Protein AF-A0AB74AVP6-F1 (afdb_monomer)

Solvent-accessible surface area (backbone atoms only — not comparable to full-atom values): 4257 Å² total; per-residue (Å²): 138,90,51,74,66,60,52,53,52,47,36,56,53,19,41,49,42,51,73,31,63,66,64,54,65,67,46,50,48,54,56,45,14,50,47,33,40,54,34,52,74,38,73,90,38,67,37,22,44,48,22,37,51,52,52,50,51,47,47,73,71,32,64,70,49,53,71,61,38,49,76,67,26,50,52,30,45,68,72,62

Organism: Pseudomonas savastanoi pv. glycinea (NCBI:txid318)

Structure (mmCIF, N/CA/C/O backbone):
data_AF-A0AB74AVP6-F1
#
_entry.id   AF-A0AB74AVP6-F1
#
loop_
_atom_site.group_PDB
_atom_sit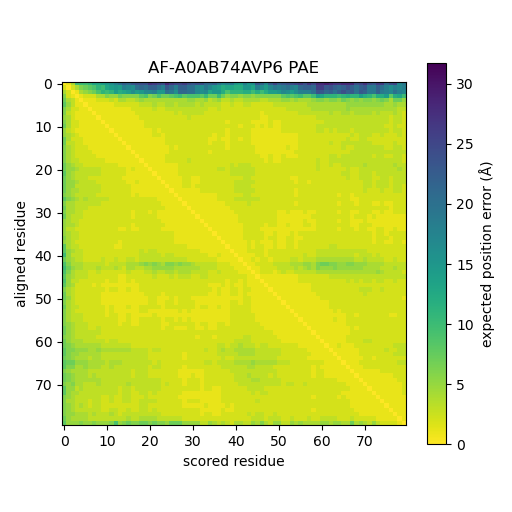e.id
_atom_site.type_symbol
_atom_site.label_atom_id
_atom_site.label_alt_id
_atom_site.label_comp_id
_atom_site.label_asym_id
_atom_site.label_entity_id
_atom_site.label_seq_id
_atom_site.pdbx_PDB_ins_code
_atom_site.Cartn_x
_atom_site.Cartn_y
_atom_site.Cartn_z
_atom_site.occupancy
_atom_site.B_iso_or_equiv
_atom_site.auth_seq_id
_atom_site.auth_comp_id
_atom_site.auth_asym_id
_atom_site.auth_atom_id
_atom_site.pdbx_PDB_model_num
ATOM 1 N N . PRO A 1 1 ? -13.033 12.790 0.556 1.00 52.88 1 PRO A N 1
ATOM 2 C CA . PRO A 1 1 ? -13.016 12.711 2.036 1.00 52.88 1 PRO A CA 1
ATOM 3 C C . PRO A 1 1 ? -14.203 13.503 2.600 1.00 52.88 1 PRO A C 1
ATOM 5 O O . PRO A 1 1 ? -14.423 14.623 2.149 1.00 52.88 1 PRO A O 1
ATOM 8 N N . GLY A 1 2 ? -14.999 12.903 3.491 1.00 65.00 2 GLY A N 1
ATOM 9 C CA . GLY A 1 2 ? -16.116 13.594 4.156 1.00 65.00 2 GLY A CA 1
ATOM 10 C C . GLY A 1 2 ? -17.518 13.013 3.935 1.00 65.00 2 GLY A C 1
ATOM 11 O O . GLY A 1 2 ? -18.475 13.574 4.455 1.00 65.00 2 GLY A O 1
ATOM 12 N N . THR A 1 3 ? -17.664 11.904 3.205 1.00 77.69 3 THR A N 1
ATOM 13 C CA . THR A 1 3 ? -18.911 11.122 3.190 1.00 77.69 3 THR A CA 1
ATOM 14 C C . THR A 1 3 ? -18.713 9.842 4.015 1.00 77.69 3 THR A C 1
ATOM 16 O O . THR A 1 3 ? -17.748 9.117 3.749 1.00 77.69 3 THR A O 1
ATOM 19 N N . PRO A 1 4 ? -19.596 9.540 4.989 1.00 84.62 4 PRO A N 1
ATOM 20 C CA . PRO A 1 4 ? -19.478 8.352 5.844 1.00 84.62 4 PRO A CA 1
ATOM 21 C C . PRO A 1 4 ? -19.354 7.046 5.049 1.00 84.62 4 PRO A C 1
ATOM 23 O O . PRO A 1 4 ? -18.574 6.169 5.406 1.00 84.62 4 PRO A O 1
ATOM 26 N N . ASP A 1 5 ? -20.049 6.954 3.913 1.00 91.62 5 ASP A N 1
ATOM 27 C CA . ASP A 1 5 ? -20.027 5.764 3.059 1.00 91.62 5 ASP A CA 1
ATOM 28 C C . ASP A 1 5 ? -18.653 5.514 2.421 1.00 91.62 5 ASP A C 1
ATOM 30 O O . ASP A 1 5 ? -18.230 4.367 2.277 1.00 91.62 5 ASP A O 1
ATOM 34 N N . CYS A 1 6 ? -17.924 6.574 2.048 1.00 90.75 6 CYS A N 1
ATOM 35 C CA . CYS A 1 6 ? -16.589 6.421 1.471 1.00 90.75 6 CYS A CA 1
ATOM 36 C C . CYS A 1 6 ? -15.570 5.963 2.515 1.00 90.75 6 CYS A C 1
ATOM 38 O O . CYS A 1 6 ? -14.687 5.177 2.184 1.00 90.75 6 CYS A O 1
ATOM 40 N N . GLU A 1 7 ? -15.686 6.442 3.752 1.00 92.31 7 GLU A N 1
ATOM 41 C CA . GLU A 1 7 ? -14.844 5.983 4.859 1.00 92.31 7 GLU A CA 1
ATOM 42 C C . GLU A 1 7 ? -15.160 4.536 5.238 1.00 92.31 7 GLU A C 1
ATOM 44 O O . GLU A 1 7 ? -14.243 3.729 5.357 1.00 92.31 7 GLU A O 1
ATOM 49 N N . ALA A 1 8 ? -16.442 4.168 5.322 1.00 94.25 8 ALA A N 1
ATOM 50 C CA . ALA A 1 8 ? -16.851 2.792 5.589 1.00 94.25 8 ALA A CA 1
ATOM 51 C C . ALA A 1 8 ? -16.341 1.822 4.509 1.00 94.25 8 ALA A C 1
ATOM 53 O O . ALA A 1 8 ? -15.806 0.757 4.823 1.00 94.25 8 ALA A O 1
ATOM 54 N N . ALA A 1 9 ? -16.445 2.202 3.231 1.00 95.00 9 ALA A N 1
ATOM 55 C CA . ALA A 1 9 ? -15.897 1.411 2.133 1.00 95.00 9 ALA A CA 1
ATOM 56 C C . ALA A 1 9 ? -14.362 1.309 2.202 1.00 95.00 9 ALA A C 1
ATOM 58 O O . ALA A 1 9 ? -13.812 0.227 1.983 1.00 95.00 9 ALA A O 1
ATOM 59 N N . ALA A 1 10 ? -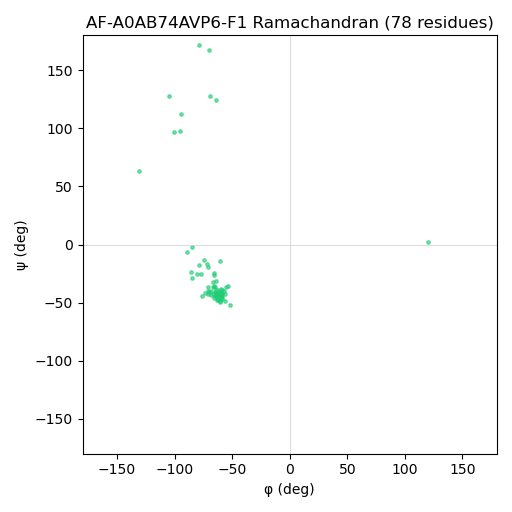13.671 2.408 2.525 1.00 94.75 10 ALA A N 1
ATOM 60 C CA . ALA A 1 10 ? -12.220 2.418 2.693 1.00 94.75 10 ALA A CA 1
ATOM 61 C C . ALA A 1 10 ? -11.779 1.515 3.856 1.00 94.75 10 ALA A C 1
ATOM 63 O O . ALA A 1 10 ? -10.920 0.663 3.645 1.00 94.75 10 ALA A O 1
ATOM 64 N N . SER A 1 11 ? -12.416 1.627 5.027 1.00 95.81 11 SER A N 1
ATOM 65 C CA . SER A 1 11 ? -12.185 0.764 6.196 1.00 95.81 11 SER A CA 1
ATOM 66 C C . SER A 1 11 ? -12.388 -0.710 5.846 1.00 95.81 11 SER A C 1
ATOM 68 O O . SER A 1 11 ? -11.496 -1.519 6.086 1.00 95.81 11 SER A O 1
ATOM 70 N N . ALA A 1 12 ? -13.492 -1.071 5.183 1.00 97.69 12 ALA A N 1
ATOM 71 C CA . ALA A 1 12 ? -13.765 -2.462 4.816 1.00 97.69 12 ALA A CA 1
ATOM 72 C C . ALA A 1 12 ? -12.705 -3.046 3.861 1.00 97.69 12 ALA A C 1
ATOM 74 O O . ALA A 1 12 ? -12.238 -4.175 4.043 1.00 97.69 12 ALA A O 1
ATOM 75 N N . LEU A 1 13 ? -12.296 -2.277 2.844 1.00 97.44 13 LEU A N 1
ATOM 76 C CA . LEU A 1 13 ? -11.244 -2.690 1.912 1.00 97.44 13 LEU A CA 1
ATOM 77 C C . LEU A 1 13 ? -9.871 -2.756 2.589 1.00 97.44 13 LEU A C 1
ATOM 79 O O . LEU A 1 13 ? -9.118 -3.697 2.335 1.00 97.44 13 LEU A O 1
ATOM 83 N N . ALA A 1 14 ? -9.557 -1.797 3.459 1.00 97.75 14 ALA A N 1
ATOM 84 C CA . ALA A 1 14 ? -8.313 -1.762 4.213 1.00 97.75 14 ALA A CA 1
ATOM 85 C C . ALA A 1 14 ? -8.218 -2.938 5.190 1.00 97.75 14 ALA A C 1
ATOM 87 O O . ALA A 1 14 ? -7.210 -3.638 5.201 1.00 97.75 14 ALA A O 1
ATOM 88 N N . SER A 1 15 ? -9.298 -3.243 5.910 1.00 98.00 15 SER A N 1
ATOM 89 C CA . SER A 1 15 ? -9.371 -4.384 6.822 1.00 98.00 15 SER A CA 1
ATOM 90 C C . SER A 1 15 ? -9.120 -5.698 6.082 1.00 98.00 15 SER A C 1
ATOM 92 O O . SER A 1 15 ? -8.296 -6.518 6.500 1.00 98.00 15 SER A O 1
ATOM 94 N N . ARG A 1 16 ? -9.741 -5.881 4.906 1.00 97.94 16 ARG A N 1
ATOM 95 C CA . ARG A 1 16 ? -9.452 -7.031 4.038 1.00 97.94 16 ARG A CA 1
ATOM 96 C C . ARG A 1 16 ? -7.984 -7.057 3.619 1.00 97.94 16 ARG A C 1
ATOM 98 O O . ARG A 1 16 ? -7.362 -8.110 3.689 1.00 97.94 16 ARG A O 1
ATOM 105 N N . LEU A 1 17 ? -7.424 -5.925 3.199 1.00 97.81 17 LEU A N 1
ATOM 106 C CA . LEU A 1 17 ? -6.032 -5.848 2.765 1.00 97.81 17 LEU A CA 1
ATOM 107 C C . LEU A 1 17 ? -5.050 -6.157 3.908 1.00 97.81 17 LEU A C 1
ATOM 109 O O . LEU A 1 17 ? -4.092 -6.894 3.703 1.00 97.81 17 LEU A O 1
ATOM 113 N N . ALA A 1 18 ? -5.288 -5.663 5.122 1.00 96.62 18 ALA A N 1
ATOM 114 C CA . ALA A 1 18 ? -4.450 -5.952 6.284 1.00 96.62 18 ALA A CA 1
ATOM 115 C C . ALA A 1 18 ? -4.406 -7.464 6.590 1.00 96.62 18 ALA A C 1
ATOM 117 O O . ALA A 1 18 ? -3.329 -8.035 6.797 1.00 96.62 18 ALA A O 1
ATOM 118 N N . ASN A 1 19 ? -5.568 -8.122 6.529 1.00 97.00 19 ASN A N 1
ATOM 119 C CA . ASN A 1 19 ? -5.735 -9.528 6.897 1.00 97.00 19 ASN A CA 1
ATOM 120 C C . ASN A 1 19 ? -5.418 -10.524 5.763 1.00 97.00 19 ASN A C 1
ATOM 122 O O . ASN A 1 19 ? -5.051 -11.665 6.036 1.00 97.00 19 ASN A O 1
ATOM 126 N N . ASP A 1 20 ? -5.498 -10.112 4.497 1.00 97.75 20 ASP A N 1
ATOM 127 C CA . ASP A 1 20 ? -5.248 -10.966 3.332 1.00 97.75 20 ASP A CA 1
ATOM 128 C C . ASP A 1 20 ?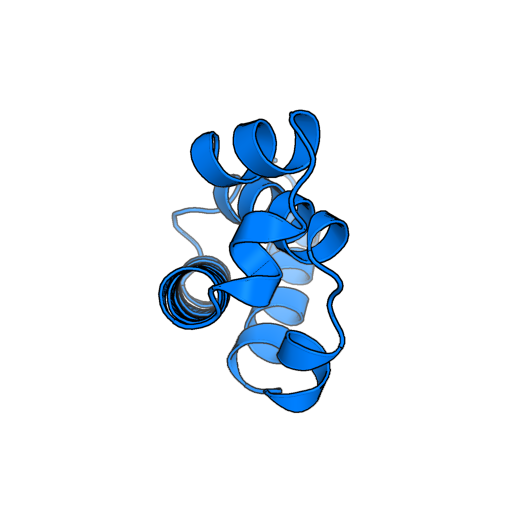 -3.834 -10.728 2.770 1.00 97.75 20 ASP A C 1
ATOM 130 O O . ASP A 1 20 ? -3.563 -9.786 2.016 1.00 97.75 20 ASP A O 1
ATOM 134 N N . ARG A 1 21 ? -2.886 -11.585 3.175 1.00 95.12 21 ARG A N 1
ATOM 135 C CA . ARG A 1 21 ? -1.486 -11.500 2.723 1.00 95.12 21 ARG A CA 1
ATOM 136 C C . ARG A 1 21 ? -1.348 -11.757 1.224 1.00 95.12 21 ARG A C 1
ATOM 138 O O . ARG A 1 21 ? -0.507 -11.127 0.586 1.00 95.12 21 ARG A O 1
A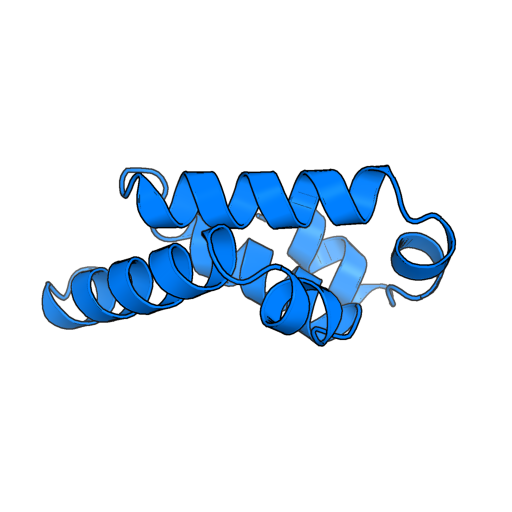TOM 145 N N . ASP A 1 22 ? -2.142 -12.665 0.670 1.00 97.56 22 ASP A N 1
ATOM 146 C CA . ASP A 1 22 ? -2.043 -13.030 -0.742 1.00 97.56 22 ASP A CA 1
ATOM 147 C C . ASP A 1 22 ? -2.555 -11.889 -1.621 1.00 97.56 22 ASP A C 1
ATOM 149 O O . ASP A 1 22 ? -1.888 -11.519 -2.588 1.00 97.56 22 ASP A O 1
ATOM 153 N N . LEU A 1 23 ? -3.646 -11.228 -1.216 1.00 97.25 23 LEU A N 1
ATOM 154 C CA . LEU A 1 23 ? -4.106 -9.990 -1.845 1.00 97.25 23 LEU A CA 1
ATOM 155 C C . LEU A 1 23 ? -3.043 -8.887 -1.780 1.00 97.25 23 LEU A C 1
ATOM 157 O O . LEU A 1 23 ? -2.756 -8.258 -2.800 1.00 97.25 23 LEU A O 1
ATOM 161 N N . ARG A 1 24 ? -2.417 -8.664 -0.614 1.00 96.31 24 ARG A N 1
ATOM 162 C CA . ARG A 1 24 ? -1.320 -7.682 -0.484 1.00 96.31 24 ARG A CA 1
ATOM 163 C C . ARG A 1 24 ? -0.149 -7.986 -1.401 1.00 96.31 24 ARG A C 1
ATOM 165 O O . ARG A 1 24 ? 0.443 -7.056 -1.948 1.00 96.31 24 ARG A O 1
ATOM 172 N N . ASN A 1 25 ? 0.199 -9.258 -1.553 1.00 95.56 25 ASN A N 1
ATOM 173 C CA . ASN A 1 25 ? 1.321 -9.692 -2.380 1.00 95.56 25 ASN A CA 1
ATOM 174 C C . ASN A 1 25 ? 0.992 -9.658 -3.877 1.00 95.56 25 ASN A C 1
ATOM 176 O O . ASN A 1 25 ? 1.897 -9.474 -4.689 1.00 95.56 25 ASN A O 1
ATOM 180 N N . ALA A 1 26 ? -0.288 -9.773 -4.237 1.00 97.25 26 ALA A N 1
ATOM 181 C CA . ALA A 1 26 ? -0.769 -9.633 -5.607 1.00 97.25 26 ALA A CA 1
ATOM 182 C C . ALA A 1 26 ? -0.715 -8.183 -6.122 1.00 97.25 26 ALA A C 1
ATOM 184 O O . ALA A 1 26 ? -0.710 -7.969 -7.336 1.00 97.25 26 ALA A O 1
ATOM 185 N N . LEU A 1 27 ? -0.643 -7.182 -5.233 1.00 97.56 27 LEU A N 1
ATOM 186 C CA . LEU A 1 27 ? -0.426 -5.796 -5.646 1.00 97.56 27 LEU A CA 1
ATOM 187 C C . LEU A 1 27 ? 0.947 -5.650 -6.307 1.00 97.56 27 LEU A C 1
ATOM 189 O O . LEU A 1 27 ? 1.989 -5.943 -5.706 1.00 97.56 27 LEU A O 1
ATOM 193 N N . ASN A 1 28 ? 0.933 -5.138 -7.537 1.00 96.69 28 ASN A N 1
ATOM 194 C CA . ASN A 1 28 ? 2.139 -4.680 -8.214 1.00 96.69 28 ASN A CA 1
ATOM 195 C C . ASN A 1 28 ? 2.671 -3.386 -7.542 1.00 96.69 28 ASN A C 1
ATOM 197 O O . ASN A 1 28 ? 1.959 -2.782 -6.731 1.00 96.69 28 ASN A O 1
ATOM 201 N N . PRO A 1 29 ? 3.907 -2.944 -7.844 1.00 97.38 29 PRO A N 1
ATOM 202 C CA . PRO A 1 29 ? 4.515 -1.809 -7.146 1.00 97.38 29 PRO A CA 1
ATOM 203 C C . PRO A 1 29 ? 3.681 -0.515 -7.234 1.00 97.38 29 PRO A C 1
ATOM 205 O O . PRO A 1 29 ? 3.520 0.195 -6.243 1.00 97.38 29 PRO A O 1
ATOM 208 N N . GLN A 1 30 ? 3.091 -0.227 -8.392 1.00 97.00 30 GLN A N 1
ATOM 209 C CA . GLN A 1 30 ? 2.341 0.999 -8.662 1.00 97.00 30 GLN A CA 1
ATOM 210 C C . GLN A 1 30 ? 0.991 0.994 -7.954 1.00 97.00 30 GLN A C 1
ATOM 212 O O . GLN A 1 30 ? 0.601 2.006 -7.373 1.00 97.00 30 GLN A O 1
ATOM 217 N N . GLU A 1 31 ? 0.296 -0.142 -7.957 1.00 97.69 31 GLU A N 1
ATOM 218 C CA . GLU A 1 31 ? -0.950 -0.300 -7.211 1.00 97.69 31 GLU A CA 1
ATOM 219 C C . GLU A 1 31 ? -0.700 -0.245 -5.704 1.00 97.69 31 GLU A C 1
ATOM 221 O O . GLU A 1 31 ? -1.468 0.394 -4.988 1.00 97.69 31 GLU A O 1
ATOM 226 N N . LEU A 1 32 ? 0.414 -0.797 -5.215 1.00 97.62 32 LEU A N 1
ATOM 227 C CA . LEU A 1 32 ? 0.816 -0.654 -3.816 1.00 97.62 32 LEU A CA 1
ATOM 228 C C . LEU A 1 32 ? 1.040 0.815 -3.435 1.00 97.62 32 LEU A C 1
ATOM 230 O O . LEU A 1 32 ? 0.482 1.273 -2.439 1.00 97.62 32 LEU A O 1
ATOM 234 N N . ALA A 1 33 ? 1.800 1.572 -4.232 1.00 97.88 33 ALA A N 1
ATOM 235 C CA . ALA A 1 33 ? 2.069 2.983 -3.955 1.00 97.88 33 ALA A CA 1
ATOM 236 C C . ALA A 1 33 ? 0.804 3.855 -4.023 1.00 97.88 33 ALA A C 1
ATOM 238 O O . ALA A 1 33 ? 0.598 4.726 -3.178 1.00 97.88 33 ALA A O 1
ATOM 239 N N . LYS A 1 34 ? -0.079 3.609 -4.999 1.00 97.69 34 LYS A N 1
ATOM 240 C CA . LYS A 1 34 ? -1.386 4.283 -5.075 1.00 97.69 34 LYS A CA 1
ATOM 241 C C . LYS A 1 34 ? -2.273 3.932 -3.886 1.00 97.69 34 LYS A C 1
ATOM 243 O O . LYS A 1 34 ? -2.965 4.809 -3.384 1.00 97.69 34 LYS A O 1
ATOM 248 N N . THR A 1 35 ? -2.250 2.675 -3.445 1.00 97.56 35 THR A N 1
ATOM 249 C CA . THR A 1 35 ? -3.034 2.221 -2.292 1.00 97.56 35 THR A CA 1
ATOM 250 C C . THR A 1 35 ? -2.548 2.900 -1.019 1.00 97.56 35 THR A C 1
ATOM 252 O O . THR A 1 35 ? -3.371 3.454 -0.303 1.00 97.56 35 THR A O 1
ATOM 255 N N . LEU A 1 36 ? -1.231 2.967 -0.785 1.00 96.69 36 LEU A N 1
ATOM 256 C CA . LEU A 1 36 ? -0.650 3.746 0.317 1.0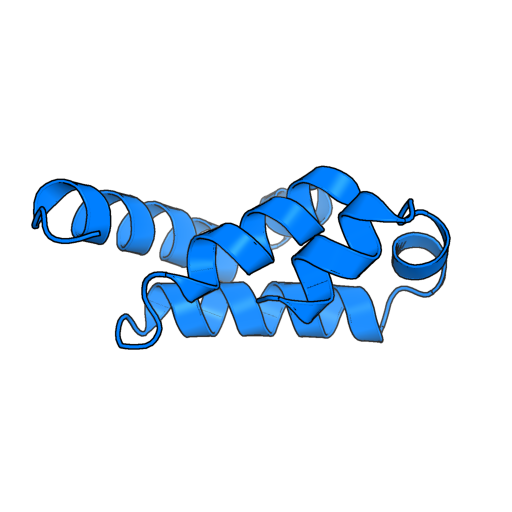0 96.69 36 LEU A CA 1
ATOM 257 C C . LEU A 1 36 ? -1.156 5.199 0.307 1.00 96.69 36 LEU A C 1
ATOM 259 O O . LEU A 1 36 ? -1.738 5.656 1.286 1.00 96.69 36 LEU A O 1
ATOM 263 N N . ASN A 1 37 ? -1.042 5.884 -0.833 1.00 96.50 37 ASN A N 1
ATOM 264 C CA . ASN A 1 37 ? -1.502 7.269 -0.984 1.00 96.50 37 ASN A CA 1
ATOM 265 C C . ASN A 1 37 ? -3.031 7.439 -0.863 1.00 96.50 37 ASN A C 1
ATOM 267 O O . ASN A 1 37 ? -3.540 8.524 -0.590 1.00 96.50 37 ASN A O 1
ATOM 271 N N . ALA A 1 38 ? -3.808 6.391 -1.136 1.00 95.88 38 ALA A N 1
ATOM 272 C CA . ALA A 1 38 ? -5.249 6.418 -0.929 1.00 95.88 38 ALA A CA 1
ATOM 273 C C . ALA A 1 38 ? -5.588 6.282 0.559 1.00 95.88 38 ALA A C 1
ATOM 275 O O . ALA A 1 38 ? -6.424 7.038 1.051 1.00 95.88 38 ALA A O 1
ATOM 276 N N . LEU A 1 39 ? -4.928 5.357 1.263 1.00 95.44 39 LEU A N 1
ATOM 277 C CA . LEU A 1 39 ? -5.140 5.094 2.688 1.00 95.44 39 LEU A CA 1
ATOM 278 C C . LEU A 1 39 ? -4.758 6.294 3.565 1.00 95.44 39 LEU A C 1
ATOM 280 O O . LEU A 1 39 ? -5.435 6.542 4.559 1.00 95.44 39 LEU A O 1
ATOM 284 N N . SER A 1 40 ? -3.770 7.098 3.156 1.00 93.12 40 SER A N 1
ATOM 285 C CA . SER A 1 40 ? -3.363 8.317 3.876 1.00 93.12 40 SER A CA 1
ATOM 286 C C . SER A 1 40 ? -4.463 9.379 4.006 1.00 93.12 40 SER A C 1
ATOM 288 O O . SER A 1 40 ? -4.363 10.294 4.821 1.00 93.12 40 SER A O 1
ATOM 290 N N . LYS A 1 41 ? -5.560 9.255 3.246 1.00 93.12 41 LYS A N 1
ATOM 291 C CA . LYS A 1 41 ? -6.734 10.137 3.353 1.00 93.12 41 LYS A CA 1
ATOM 292 C C . LYS A 1 41 ? -7.595 9.870 4.588 1.00 93.12 41 LYS A C 1
ATOM 294 O O . LYS A 1 41 ? -8.463 10.691 4.878 1.00 93.12 41 LYS A O 1
ATOM 299 N N . TRP A 1 42 ? -7.385 8.746 5.272 1.00 94.50 42 TRP A N 1
ATOM 300 C CA . TRP A 1 42 ? -8.137 8.328 6.457 1.00 94.50 42 TRP A CA 1
ATOM 301 C C . TRP A 1 42 ? -7.185 7.914 7.590 1.00 94.50 42 TRP A C 1
ATOM 303 O O . TRP A 1 42 ? -7.170 6.748 7.988 1.00 94.50 42 TRP A O 1
ATOM 313 N N . PRO A 1 43 ? -6.365 8.851 8.105 1.00 85.62 43 PRO A N 1
ATOM 314 C CA . PRO A 1 43 ? -5.366 8.543 9.129 1.00 85.62 43 PRO A CA 1
ATOM 315 C C . PRO A 1 43 ? -5.997 8.120 10.464 1.00 85.62 43 PRO A C 1
ATOM 317 O O . PRO A 1 43 ? -5.392 7.358 11.211 1.00 85.62 43 PRO A O 1
ATOM 320 N N . ASP A 1 44 ? -7.221 8.577 10.739 1.00 90.75 44 ASP A N 1
ATOM 321 C CA . ASP A 1 44 ? -7.955 8.281 11.973 1.00 90.75 44 ASP A CA 1
ATOM 322 C C . ASP A 1 44 ? -8.726 6.949 11.917 1.00 90.75 44 ASP A C 1
ATOM 324 O O . ASP A 1 44 ? -9.343 6.549 12.904 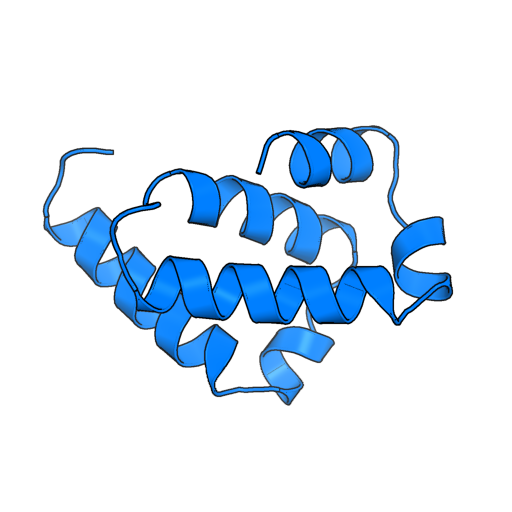1.00 90.75 44 ASP A O 1
ATOM 328 N N . THR A 1 45 ? -8.700 6.243 10.781 1.00 94.81 45 THR A N 1
ATOM 329 C CA . THR A 1 45 ? -9.355 4.941 10.614 1.00 94.81 45 THR A CA 1
ATOM 330 C C . THR A 1 45 ? -8.347 3.815 10.890 1.00 94.81 45 THR A C 1
ATOM 332 O O . THR A 1 45 ? -7.434 3.617 10.081 1.00 94.81 45 THR A O 1
ATOM 335 N N . PRO A 1 46 ? -8.502 3.026 11.974 1.00 95.62 46 PRO A N 1
ATOM 336 C CA . PRO A 1 46 ? -7.515 2.013 12.364 1.00 95.62 46 PRO A CA 1
ATOM 337 C C . PRO A 1 46 ? -7.206 0.987 11.267 1.00 95.62 46 PRO A C 1
ATOM 339 O O . PRO A 1 46 ? -6.039 0.719 10.999 1.00 95.62 46 PRO A O 1
ATOM 342 N N . ASP A 1 47 ? -8.227 0.492 10.557 1.00 97.19 47 ASP A N 1
ATOM 343 C CA . ASP A 1 47 ? -8.026 -0.459 9.454 1.00 97.19 47 ASP A CA 1
ATOM 344 C C . ASP A 1 47 ? -7.146 0.122 8.334 1.00 97.19 47 ASP A C 1
ATOM 346 O O . ASP A 1 47 ? -6.320 -0.585 7.753 1.00 97.19 47 ASP A O 1
ATOM 350 N N . CYS A 1 48 ? -7.309 1.415 8.026 1.00 96.69 48 CYS A N 1
ATOM 351 C CA . CYS A 1 48 ? -6.508 2.107 7.016 1.00 96.69 48 CYS A CA 1
ATOM 352 C C . CYS A 1 48 ? -5.046 2.218 7.453 1.00 96.69 48 CYS A C 1
ATOM 354 O O . CYS A 1 48 ? -4.150 1.955 6.647 1.00 96.69 48 CYS A O 1
ATOM 356 N N . ALA A 1 49 ? -4.805 2.545 8.726 1.00 95.25 49 ALA A N 1
ATOM 357 C CA . ALA A 1 49 ? -3.465 2.596 9.301 1.00 95.25 49 ALA A CA 1
ATOM 358 C C . ALA A 1 49 ? -2.792 1.212 9.307 1.00 95.25 49 ALA A C 1
ATOM 360 O O . ALA A 1 49 ? -1.637 1.084 8.898 1.00 95.25 49 ALA A O 1
ATOM 361 N N . ASP A 1 50 ? -3.516 0.159 9.690 1.00 96.94 50 ASP A N 1
ATOM 362 C CA . ASP A 1 50 ? -3.001 -1.213 9.711 1.00 96.94 50 ASP A CA 1
ATOM 363 C C . ASP A 1 50 ? -2.647 -1.711 8.305 1.00 96.94 50 ASP A C 1
ATOM 365 O O . ASP A 1 50 ? -1.561 -2.259 8.078 1.00 96.94 50 ASP A O 1
ATOM 369 N N . ALA A 1 51 ? -3.522 -1.462 7.327 1.00 97.69 51 ALA A N 1
ATOM 370 C CA . ALA A 1 51 ? -3.256 -1.781 5.930 1.00 97.69 51 ALA A CA 1
ATOM 371 C C . ALA A 1 51 ? -2.045 -1.006 5.388 1.00 97.69 51 ALA A C 1
ATOM 373 O O . ALA A 1 51 ? -1.181 -1.596 4.732 1.00 97.69 51 ALA A O 1
ATOM 374 N N . ALA A 1 52 ? -1.937 0.292 5.691 1.00 97.19 52 ALA A N 1
ATOM 375 C CA . ALA A 1 52 ? -0.805 1.113 5.273 1.00 97.19 52 ALA A CA 1
ATOM 376 C C . ALA A 1 52 ? 0.510 0.608 5.887 1.00 97.19 52 ALA A C 1
ATOM 378 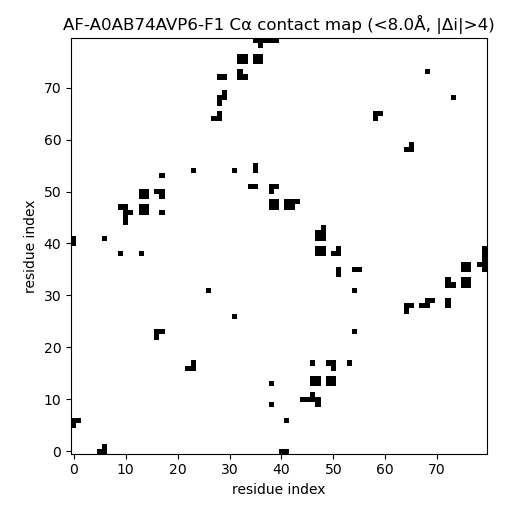O O . ALA A 1 52 ? 1.484 0.402 5.161 1.00 97.19 52 ALA A O 1
ATOM 379 N N . ASN A 1 53 ? 0.523 0.294 7.186 1.00 96.25 53 ASN A N 1
ATOM 380 C CA . ASN A 1 53 ? 1.680 -0.282 7.876 1.00 96.25 53 ASN A CA 1
ATOM 381 C C . ASN A 1 53 ? 2.106 -1.623 7.269 1.00 96.25 53 ASN A C 1
ATOM 383 O O . ASN A 1 53 ? 3.299 -1.884 7.079 1.00 96.25 53 ASN A O 1
ATOM 387 N N . ALA A 1 54 ? 1.140 -2.469 6.917 1.00 97.12 54 ALA A N 1
ATOM 388 C CA . ALA A 1 54 ? 1.390 -3.752 6.280 1.00 97.12 54 ALA A CA 1
ATOM 389 C C . ALA A 1 54 ? 2.034 -3.598 4.887 1.00 97.12 54 ALA A C 1
ATOM 391 O O . ALA A 1 54 ? 2.971 -4.332 4.555 1.00 97.12 54 ALA A O 1
ATOM 392 N N . LEU A 1 55 ? 1.568 -2.638 4.081 1.00 97.50 55 LEU A N 1
ATOM 393 C CA . LEU A 1 55 ? 2.149 -2.326 2.770 1.00 97.50 55 LEU A CA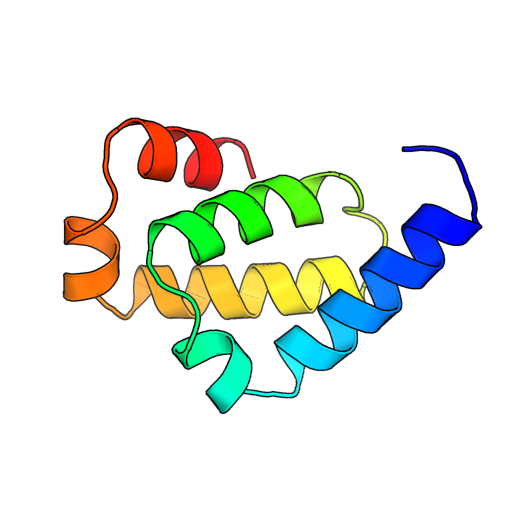 1
ATOM 394 C C . LEU A 1 55 ? 3.526 -1.658 2.888 1.00 97.50 55 LEU A C 1
ATOM 396 O O . LEU A 1 55 ? 4.448 -2.039 2.167 1.00 97.50 55 LEU A O 1
ATOM 400 N N . ALA A 1 56 ? 3.695 -0.713 3.815 1.00 96.88 56 ALA A N 1
ATOM 401 C CA . ALA A 1 56 ? 4.967 -0.043 4.073 1.00 96.88 56 ALA A CA 1
ATOM 402 C C . ALA A 1 56 ? 6.036 -1.042 4.542 1.00 96.88 56 ALA A C 1
ATOM 404 O O . ALA A 1 56 ? 7.162 -1.036 4.043 1.00 96.88 56 ALA A O 1
ATOM 405 N N . SER A 1 57 ? 5.661 -1.972 5.425 1.00 97.06 57 SER A N 1
ATOM 406 C CA . SER A 1 57 ? 6.531 -3.066 5.870 1.00 97.06 57 SER A CA 1
ATOM 407 C C . SER A 1 57 ? 6.958 -3.954 4.703 1.00 97.06 57 SER A C 1
ATOM 409 O O . SER A 1 57 ? 8.134 -4.305 4.591 1.00 97.06 57 SER A O 1
ATOM 411 N N . ARG A 1 58 ? 6.033 -4.296 3.798 1.00 96.38 58 ARG A N 1
ATOM 412 C CA . ARG A 1 58 ? 6.357 -5.055 2.583 1.00 96.38 58 ARG A CA 1
ATOM 413 C C . ARG A 1 58 ? 7.353 -4.290 1.710 1.00 96.38 58 ARG A C 1
ATOM 415 O O . ARG A 1 58 ? 8.388 -4.839 1.338 1.00 96.38 58 ARG A O 1
ATOM 422 N N . LEU A 1 59 ? 7.077 -3.014 1.442 1.00 96.69 59 LEU A N 1
ATOM 423 C CA . LEU A 1 59 ? 7.941 -2.155 0.637 1.00 96.69 59 LEU A CA 1
ATOM 424 C C . LEU A 1 59 ? 9.348 -2.035 1.242 1.00 96.69 59 LEU A C 1
ATOM 426 O O . LEU A 1 59 ? 10.338 -2.164 0.528 1.00 96.69 59 LEU A O 1
ATOM 430 N N . ALA A 1 60 ? 9.471 -1.871 2.559 1.00 96.94 60 ALA A N 1
ATOM 431 C CA . ALA A 1 60 ? 10.766 -1.808 3.234 1.00 96.94 60 ALA A CA 1
ATOM 432 C C . ALA A 1 60 ? 11.586 -3.104 3.066 1.00 96.94 60 ALA A C 1
ATOM 434 O O . ALA A 1 60 ? 12.795 -3.048 2.809 1.00 96.94 60 ALA A O 1
ATOM 435 N N . ASN A 1 61 ? 10.934 -4.267 3.156 1.00 97.12 61 ASN A N 1
ATOM 436 C CA . ASN A 1 61 ? 11.596 -5.573 3.126 1.00 97.12 61 ASN A CA 1
ATOM 437 C C . ASN A 1 61 ? 11.864 -6.104 1.703 1.00 97.12 61 ASN A C 1
ATOM 439 O O . ASN A 1 61 ? 12.857 -6.797 1.484 1.00 97.12 61 ASN A O 1
ATOM 443 N N . GLU A 1 62 ? 11.055 -5.743 0.706 1.00 97.38 62 GLU A N 1
ATOM 444 C CA . GLU A 1 62 ? 11.206 -6.220 -0.675 1.00 97.38 62 GLU A CA 1
ATOM 445 C C . GLU A 1 62 ? 12.007 -5.226 -1.535 1.00 97.38 62 GLU A C 1
ATOM 447 O O . GLU A 1 62 ? 11.488 -4.245 -2.070 1.00 97.38 62 GLU A O 1
ATOM 452 N N . ARG A 1 63 ? 13.313 -5.474 -1.711 1.00 96.81 63 ARG A N 1
ATOM 453 C CA . ARG A 1 63 ? 14.179 -4.611 -2.546 1.00 96.81 63 ARG A CA 1
ATOM 454 C C . ARG A 1 63 ? 13.744 -4.579 -4.017 1.00 96.81 63 ARG A C 1
ATOM 456 O O . ARG A 1 63 ? 13.799 -3.522 -4.635 1.00 96.81 63 ARG A O 1
ATOM 463 N N . SER A 1 64 ? 13.319 -5.715 -4.571 1.00 96.69 64 SER A N 1
ATOM 464 C CA . SER A 1 64 ? 12.815 -5.802 -5.950 1.00 96.69 64 SER A CA 1
ATOM 465 C C . SER A 1 64 ? 11.592 -4.913 -6.161 1.00 96.69 64 SER A C 1
ATOM 467 O O . SER A 1 64 ? 11.526 -4.197 -7.153 1.00 96.69 64 SER A O 1
ATOM 469 N N . LEU A 1 65 ? 10.673 -4.907 -5.194 1.00 96.50 65 LEU A N 1
ATOM 470 C CA . LEU A 1 65 ? 9.475 -4.075 -5.196 1.00 96.50 65 LEU A CA 1
ATOM 471 C C . LEU A 1 65 ? 9.827 -2.582 -5.180 1.00 96.50 65 LEU A C 1
ATOM 473 O O . LEU A 1 65 ? 9.325 -1.832 -6.011 1.00 96.50 65 LEU A O 1
ATOM 477 N N . ARG A 1 66 ? 10.748 -2.160 -4.300 1.00 96.19 66 ARG A N 1
ATOM 478 C CA . ARG A 1 66 ? 11.237 -0.768 -4.256 1.00 96.19 66 ARG A CA 1
ATOM 479 C C . ARG A 1 66 ? 11.883 -0.326 -5.561 1.00 96.19 66 ARG A C 1
ATOM 481 O O . ARG A 1 66 ? 11.609 0.770 -6.030 1.00 96.19 66 ARG A O 1
ATOM 488 N N . ASN A 1 67 ? 12.717 -1.179 -6.147 1.00 97.00 67 ASN A N 1
ATOM 489 C CA . ASN A 1 67 ? 13.423 -0.866 -7.389 1.00 97.00 67 ASN A CA 1
ATOM 490 C C . ASN A 1 67 ? 12.504 -0.857 -8.620 1.00 97.00 67 ASN A C 1
ATOM 492 O O . ASN A 1 67 ? 12.895 -0.334 -9.658 1.00 97.00 67 ASN A O 1
ATOM 496 N N . ALA A 1 68 ? 11.314 -1.451 -8.517 1.00 97.81 68 ALA A N 1
ATOM 497 C CA . ALA A 1 68 ? 10.315 -1.467 -9.579 1.00 97.81 68 ALA A CA 1
ATOM 498 C C . ALA A 1 68 ? 9.357 -0.261 -9.529 1.00 97.81 68 ALA A C 1
ATOM 500 O O . ALA A 1 68 ? 8.549 -0.084 -10.443 1.00 97.81 68 ALA A O 1
ATOM 501 N N . LEU A 1 69 ? 9.430 0.578 -8.487 1.00 97.31 69 LEU A N 1
ATOM 502 C CA . LEU A 1 69 ? 8.699 1.840 -8.465 1.00 97.31 69 LEU A CA 1
ATOM 503 C C . LEU A 1 69 ? 9.293 2.805 -9.493 1.00 97.31 69 LEU A C 1
ATOM 505 O O . LEU A 1 69 ? 10.489 3.086 -9.507 1.00 97.31 69 LEU A O 1
ATOM 509 N N . ASP A 1 70 ? 8.419 3.337 -10.335 1.00 97.50 70 ASP A N 1
ATOM 510 C CA . ASP A 1 70 ? 8.717 4.454 -11.217 1.00 97.50 70 ASP A CA 1
ATOM 511 C C . ASP A 1 70 ? 8.671 5.776 -10.420 1.00 97.50 70 ASP A C 1
ATOM 513 O O . ASP A 1 70 ? 8.260 5.789 -9.253 1.00 97.50 70 ASP A O 1
ATOM 517 N N . PRO A 1 71 ? 9.077 6.917 -11.009 1.00 98.12 71 PRO A N 1
ATOM 518 C CA . PRO A 1 71 ? 9.096 8.190 -10.290 1.00 98.12 71 PRO A CA 1
ATOM 519 C C . PRO A 1 71 ? 7.744 8.570 -9.668 1.00 98.12 71 PRO A C 1
ATOM 521 O O . PRO A 1 71 ? 7.704 9.099 -8.558 1.00 98.12 71 PRO A O 1
ATOM 524 N N . GLN A 1 72 ? 6.633 8.261 -10.345 1.00 97.38 72 GLN A N 1
ATOM 525 C CA . GLN A 1 72 ? 5.297 8.517 -9.810 1.00 97.38 72 GLN A CA 1
ATOM 526 C C . GLN A 1 72 ? 4.962 7.590 -8.634 1.00 97.38 72 GLN A C 1
ATOM 528 O O . GLN A 1 72 ? 4.398 8.044 -7.640 1.00 97.38 72 GLN A O 1
ATOM 533 N N . GLY A 1 73 ? 5.322 6.308 -8.714 1.00 97.50 73 GLY A N 1
ATOM 534 C CA . GLY A 1 73 ? 5.184 5.355 -7.618 1.00 97.50 73 GLY A CA 1
ATOM 535 C C . GLY A 1 73 ? 5.966 5.783 -6.376 1.00 97.50 73 GLY A C 1
ATOM 536 O O . GLY A 1 73 ? 5.425 5.743 -5.274 1.00 97.50 73 GLY A O 1
ATOM 537 N N . VAL A 1 74 ? 7.196 6.275 -6.547 1.00 97.62 74 VAL A N 1
ATOM 538 C CA . VAL A 1 74 ? 7.986 6.833 -5.436 1.00 97.62 74 VAL A CA 1
ATOM 539 C C . VAL A 1 74 ? 7.294 8.056 -4.830 1.00 97.62 74 VAL A C 1
ATOM 541 O O . VAL A 1 74 ? 7.137 8.121 -3.614 1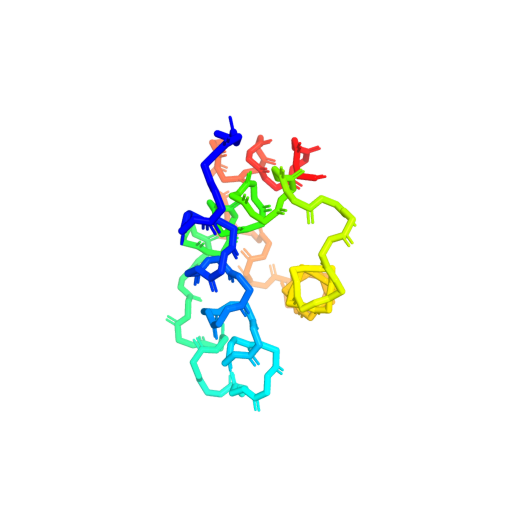.00 97.62 74 VAL A O 1
ATOM 544 N N . ALA A 1 75 ? 6.831 8.996 -5.659 1.00 98.06 75 ALA A N 1
ATOM 545 C CA . ALA A 1 75 ? 6.141 10.193 -5.179 1.00 98.06 75 ALA A CA 1
ATOM 546 C C . ALA A 1 75 ? 4.856 9.855 -4.405 1.00 98.06 75 ALA A C 1
ATOM 548 O O . ALA A 1 75 ? 4.628 10.399 -3.329 1.00 98.06 75 ALA A O 1
ATOM 549 N N . ASN A 1 76 ? 4.048 8.916 -4.907 1.00 97.38 76 ASN A N 1
ATOM 550 C CA . ASN A 1 76 ? 2.834 8.463 -4.226 1.00 97.38 76 ASN A CA 1
ATOM 551 C C . ASN A 1 76 ? 3.146 7.801 -2.879 1.00 97.38 76 ASN A C 1
ATOM 553 O O . ASN A 1 76 ? 2.463 8.080 -1.901 1.00 97.38 76 ASN A O 1
ATOM 557 N N . ALA A 1 77 ? 4.172 6.948 -2.820 1.00 95.88 77 ALA A N 1
ATOM 558 C CA . ALA A 1 77 ? 4.558 6.274 -1.583 1.00 95.88 77 ALA A CA 1
ATOM 559 C C . ALA A 1 77 ? 5.106 7.246 -0.522 1.00 95.88 77 ALA A C 1
ATOM 561 O O . ALA A 1 77 ? 4.912 7.003 0.660 1.00 95.88 77 ALA A O 1
ATOM 562 N N . LEU A 1 78 ? 5.775 8.329 -0.934 1.00 95.56 78 LEU A N 1
ATOM 563 C CA . LEU A 1 78 ? 6.276 9.371 -0.027 1.00 95.56 78 LEU A CA 1
ATOM 564 C C . LEU A 1 78 ? 5.206 10.384 0.398 1.00 95.56 78 LEU A C 1
ATOM 566 O O . LEU A 1 78 ? 5.369 11.031 1.426 1.00 95.56 78 LEU A O 1
ATOM 570 N N . ASN A 1 79 ? 4.160 10.566 -0.410 1.00 94.50 79 ASN A N 1
ATOM 571 C CA . ASN A 1 79 ? 3.031 11.435 -0.076 1.00 94.50 79 ASN A CA 1
ATOM 572 C C . ASN A 1 79 ? 2.045 10.778 0.905 1.00 94.50 79 ASN A C 1
ATOM 574 O O . ASN A 1 79 ? 1.190 11.468 1.461 1.00 94.50 79 ASN A O 1
ATOM 578 N N . ALA A 1 80 ? 2.118 9.452 1.039 1.00 89.62 80 ALA A N 1
ATOM 579 C CA . ALA A 1 80 ? 1.281 8.664 1.930 1.00 89.62 80 ALA A CA 1
ATOM 580 C C . ALA A 1 80 ? 1.633 8.870 3.409 1.00 89.62 80 ALA A C 1
ATOM 582 O O . ALA A 1 80 ? 2.832 9.048 3.716 1.00 89.62 80 ALA A O 1
#

Radius of gyration: 12.11 Å; Cα contacts (8 Å, |Δi|>4): 79; chains: 1; bounding box: 34×27×24 Å

Nearest PDB structures (foldseek):
  6l3q-assembly1_B  TM=6.303E-01  e=6.110E+00  Thermochaetoides thermophila DSM 1495

Foldseek 3Di:
DPDPVVVVVLLVVLLCLLPDPVVLVPDQLQSLLQLLLVLVVCPVRVSSVSSNVVSVVVCVPDPVSVVPDDPVSVVSNVND

pLDDT: mean 94.86, std 6.65, range [52.88, 98.12]

Mean predicted aligned error: 2.82 Å

Sequence (80 aa):
PGTPDCEAAASALASRLANDRDLRNALNPQELAKTLNALSKWPDTPDCADAANALASRLANERSLRNALDPQGVANALNA

Secondary structure (DSSP, 8-state):
---HHHHHHHHHHHHHHHH-HHHHHHS-HHHHHHHHHHHTT-TT-HHHHHHHHHHHHHHHH-HHHHHT--HHHHHHHHH-